Protein AF-S3IN18-F1 (afdb_monomer_lite)

pLDDT: mean 91.59, std 7.59, range [49.53, 98.12]

Organism: NCBI:txid566551

Radius of gyration: 23.34 Å; chains: 1; bounding box: 52×32×61 Å

Structure (mmCIF, N/CA/C/O backbone):
data_AF-S3IN18-F1
#
_entry.id   AF-S3IN18-F1
#
loop_
_atom_site.group_PDB
_atom_site.id
_atom_site.type_symbol
_atom_site.label_atom_id
_atom_site.label_alt_id
_atom_site.label_comp_id
_atom_site.label_asym_id
_atom_site.label_entity_id
_atom_site.label_seq_id
_atom_site.pdbx_PDB_ins_code
_atom_site.Cartn_x
_atom_site.Cartn_y
_atom_site.Cartn_z
_atom_site.occupancy
_atom_site.B_iso_or_equiv
_atom_site.auth_seq_id
_atom_site.auth_comp_id
_atom_site.auth_asym_id
_atom_site.auth_atom_id
_atom_site.pdbx_PDB_model_num
ATOM 1 N N . MET A 1 1 ? 7.249 -10.083 -19.245 1.00 91.38 1 MET A N 1
ATOM 2 C CA . MET A 1 1 ? 8.495 -9.409 -19.671 1.00 91.38 1 MET A CA 1
ATOM 3 C C . MET A 1 1 ? 8.997 -9.931 -21.018 1.00 91.38 1 MET A C 1
ATOM 5 O O . MET A 1 1 ? 8.828 -9.227 -22.002 1.00 91.38 1 MET A O 1
ATOM 9 N N . LYS A 1 2 ? 9.466 -11.185 -21.145 1.00 93.25 2 LYS A N 1
ATOM 10 C 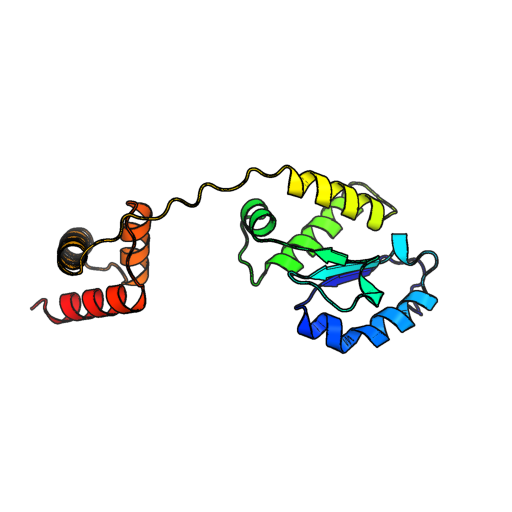CA . LYS A 1 2 ? 10.023 -11.743 -22.406 1.00 93.25 2 LYS A CA 1
ATOM 11 C C . LYS A 1 2 ? 9.202 -11.522 -23.692 1.00 93.25 2 LYS A C 1
ATOM 13 O O . LYS A 1 2 ? 9.767 -11.120 -24.704 1.00 93.25 2 LYS A O 1
ATOM 18 N N . LYS A 1 3 ? 7.884 -11.768 -23.665 1.00 94.44 3 LYS A N 1
ATOM 19 C CA . LYS A 1 3 ? 6.989 -11.594 -24.836 1.00 94.44 3 LYS A CA 1
ATOM 20 C C . LYS A 1 3 ? 6.618 -10.133 -25.130 1.00 94.44 3 LYS A C 1
ATOM 22 O O . LYS A 1 3 ? 6.170 -9.821 -26.226 1.00 94.44 3 LYS A O 1
ATOM 27 N N . ARG A 1 4 ? 6.757 -9.249 -24.144 1.00 95.50 4 ARG A N 1
ATOM 28 C CA . ARG A 1 4 ? 6.235 -7.877 -24.139 1.00 95.50 4 ARG A CA 1
ATOM 29 C C . ARG A 1 4 ? 7.316 -6.943 -23.593 1.00 95.50 4 ARG A C 1
ATOM 31 O O . ARG A 1 4 ? 7.215 -6.413 -22.490 1.00 95.50 4 ARG A O 1
ATOM 38 N N . LYS A 1 5 ? 8.413 -6.840 -24.345 1.00 95.88 5 LYS A N 1
ATOM 39 C CA . LYS A 1 5 ? 9.661 -6.195 -23.901 1.00 95.88 5 LYS A CA 1
ATOM 40 C C . LYS A 1 5 ? 9.557 -4.679 -23.735 1.00 95.88 5 LYS A C 1
ATOM 42 O O . LYS A 1 5 ? 10.352 -4.105 -23.006 1.00 95.88 5 LYS A O 1
ATOM 47 N N . LYS A 1 6 ? 8.602 -4.047 -24.425 1.00 96.00 6 LYS A N 1
ATOM 48 C CA . LYS A 1 6 ? 8.360 -2.594 -24.410 1.00 96.00 6 LYS A CA 1
ATOM 49 C C . LYS A 1 6 ? 7.271 -2.171 -23.416 1.00 96.00 6 LYS A C 1
ATOM 51 O O . LYS A 1 6 ? 7.049 -0.981 -23.244 1.00 96.00 6 LYS A O 1
ATOM 56 N N . ASP A 1 7 ? 6.594 -3.131 -22.788 1.00 96.69 7 ASP A N 1
ATOM 57 C CA . ASP A 1 7 ? 5.514 -2.843 -21.846 1.00 96.69 7 ASP A CA 1
ATOM 58 C C . ASP A 1 7 ? 6.086 -2.386 -20.499 1.00 96.69 7 ASP A C 1
ATOM 60 O O . ASP A 1 7 ? 7.238 -2.671 -20.157 1.00 96.69 7 ASP A O 1
ATOM 64 N N . TYR A 1 8 ? 5.251 -1.706 -19.722 1.00 97.88 8 TYR A N 1
ATOM 65 C CA . TYR A 1 8 ? 5.554 -1.265 -18.367 1.00 97.88 8 TYR A CA 1
ATOM 66 C C . TYR A 1 8 ? 4.977 -2.256 -17.354 1.00 97.88 8 TYR A C 1
ATOM 68 O O . TYR A 1 8 ? 3.878 -2.784 -17.537 1.00 97.88 8 TYR A O 1
ATOM 76 N N . TYR A 1 9 ? 5.713 -2.506 -16.276 1.00 97.81 9 TYR A N 1
ATOM 77 C CA . TYR A 1 9 ? 5.390 -3.503 -15.266 1.00 97.81 9 TYR A CA 1
ATOM 78 C C . TYR A 1 9 ? 5.374 -2.868 -13.880 1.00 97.81 9 TYR A C 1
ATOM 80 O O . TYR A 1 9 ? 6.316 -2.199 -13.460 1.00 97.81 9 TYR A O 1
ATOM 88 N N . ILE A 1 10 ? 4.301 -3.133 -13.142 1.00 97.88 10 ILE A N 1
ATOM 89 C CA . ILE A 1 10 ? 4.188 -2.794 -11.727 1.00 97.88 10 ILE A CA 1
ATOM 90 C C . ILE A 1 10 ? 3.953 -4.093 -10.974 1.00 97.88 10 ILE A C 1
ATOM 92 O O . ILE A 1 10 ? 2.970 -4.793 -11.219 1.00 97.88 10 ILE A O 1
ATOM 96 N N . ILE A 1 11 ? 4.856 -4.411 -10.054 1.00 97.25 11 ILE A N 1
ATOM 97 C CA . ILE A 1 11 ? 4.746 -5.577 -9.181 1.00 97.25 11 ILE A CA 1
ATOM 98 C C . ILE A 1 11 ? 4.486 -5.057 -7.776 1.00 97.25 11 ILE A C 1
ATOM 100 O O . ILE A 1 11 ? 5.287 -4.301 -7.240 1.00 97.25 11 ILE A O 1
ATOM 104 N N . CYS A 1 12 ? 3.368 -5.435 -7.165 1.00 95.62 12 CYS A N 1
ATOM 105 C CA . CYS A 1 12 ? 3.029 -5.007 -5.812 1.00 95.62 12 CYS A CA 1
ATOM 106 C C . CYS A 1 12 ? 2.678 -6.216 -4.945 1.00 95.62 12 CYS A C 1
ATOM 108 O O . CYS A 1 12 ? 1.996 -7.134 -5.395 1.00 95.62 12 CYS A O 1
ATOM 110 N N . GLY A 1 13 ? 3.167 -6.236 -3.707 1.00 94.12 13 GLY A N 1
ATOM 111 C CA . GLY A 1 13 ? 2.989 -7.389 -2.827 1.00 94.12 13 GLY A CA 1
ATOM 112 C C . GLY A 1 13 ? 3.510 -7.145 -1.419 1.00 94.12 13 GLY A C 1
ATOM 113 O O . GLY A 1 13 ? 4.044 -6.075 -1.116 1.00 94.12 13 GLY A O 1
ATOM 114 N N . SER A 1 14 ? 3.330 -8.127 -0.537 1.00 92.88 14 SER A N 1
ATOM 115 C CA . SER A 1 14 ? 4.002 -8.117 0.764 1.00 92.88 14 SER A CA 1
ATOM 116 C C . SER A 1 14 ? 5.519 -8.268 0.573 1.00 92.88 14 SER A C 1
ATOM 118 O O . SER A 1 14 ? 5.955 -8.803 -0.446 1.00 92.88 14 SER A O 1
ATOM 120 N N . PRO A 1 15 ? 6.346 -7.819 1.531 1.00 93.56 15 PRO A N 1
ATOM 121 C CA . PRO A 1 15 ? 7.794 -8.025 1.471 1.00 93.56 15 PRO A CA 1
ATOM 122 C C . PRO A 1 15 ? 8.170 -9.498 1.263 1.00 93.56 15 PRO A C 1
ATOM 124 O O . PRO A 1 15 ? 9.011 -9.792 0.421 1.00 93.56 15 PRO A O 1
ATOM 127 N N . ASP A 1 16 ? 7.489 -10.411 1.959 1.00 93.56 16 ASP A N 1
ATOM 128 C CA . ASP A 1 16 ? 7.735 -11.854 1.860 1.00 93.56 16 ASP A CA 1
ATOM 129 C C . ASP A 1 16 ? 7.440 -12.381 0.454 1.00 93.56 16 ASP A C 1
ATOM 131 O O . ASP A 1 16 ? 8.232 -13.135 -0.103 1.00 93.56 16 ASP A O 1
ATOM 135 N N . TYR A 1 17 ? 6.343 -11.922 -0.156 1.00 94.81 17 TYR A N 1
ATOM 136 C CA . TYR A 1 17 ? 5.995 -12.304 -1.520 1.00 94.81 17 TYR A CA 1
ATOM 137 C C . TYR A 1 17 ? 7.017 -11.778 -2.531 1.00 94.81 17 TYR A C 1
ATOM 139 O O . TYR A 1 17 ? 7.469 -12.529 -3.387 1.00 94.81 17 TYR A O 1
ATOM 147 N N . ILE A 1 18 ? 7.417 -10.506 -2.415 1.00 96.69 18 ILE A N 1
ATOM 148 C CA . ILE A 1 18 ? 8.415 -9.906 -3.310 1.00 96.69 18 ILE A CA 1
ATOM 149 C C . ILE A 1 18 ? 9.766 -10.618 -3.195 1.00 96.69 18 ILE A C 1
ATOM 151 O O . ILE A 1 18 ? 10.392 -10.889 -4.215 1.00 96.69 18 ILE A O 1
ATOM 155 N N . ASN A 1 19 ? 10.198 -10.953 -1.977 1.00 95.12 19 ASN A N 1
ATOM 156 C CA . ASN A 1 19 ? 11.436 -11.700 -1.763 1.00 95.12 19 ASN A CA 1
ATOM 157 C C . ASN A 1 19 ? 11.352 -13.119 -2.351 1.00 95.12 19 ASN A C 1
ATOM 159 O O . ASN A 1 19 ? 12.329 -13.591 -2.924 1.00 95.12 19 ASN A O 1
ATOM 163 N N . ALA A 1 20 ? 10.195 -13.784 -2.253 1.00 96.31 20 ALA A N 1
ATOM 164 C CA . ALA A 1 20 ? 10.004 -15.128 -2.798 1.00 96.31 20 ALA A CA 1
ATOM 165 C C . ALA A 1 20 ? 10.148 -15.183 -4.329 1.00 96.31 20 ALA A C 1
ATOM 167 O O . ALA A 1 20 ? 10.659 -16.168 -4.851 1.00 96.31 20 ALA A O 1
ATOM 168 N N . ILE A 1 21 ? 9.739 -14.123 -5.035 1.00 96.12 21 ILE A N 1
ATOM 169 C CA . ILE A 1 21 ? 9.831 -14.027 -6.503 1.00 96.12 21 ILE A CA 1
ATOM 170 C C . ILE A 1 21 ? 11.022 -13.183 -6.982 1.00 96.12 21 ILE A C 1
ATOM 172 O O . ILE A 1 21 ? 11.078 -12.801 -8.150 1.00 96.12 21 ILE A O 1
ATOM 176 N N . GLU A 1 22 ? 11.969 -12.839 -6.102 1.00 95.75 22 GLU A N 1
ATOM 177 C CA . GLU A 1 22 ? 13.059 -11.906 -6.421 1.00 95.75 22 GLU A CA 1
ATOM 178 C C . GLU A 1 22 ? 13.845 -12.346 -7.663 1.00 95.75 22 GLU A C 1
ATOM 180 O O . GLU A 1 22 ? 14.086 -11.540 -8.564 1.00 95.75 22 GLU A O 1
ATOM 185 N N . LEU A 1 23 ? 14.228 -13.624 -7.722 1.00 96.06 23 LEU A N 1
ATOM 186 C CA . LEU A 1 23 ? 15.003 -14.164 -8.838 1.00 96.06 23 LEU A CA 1
ATOM 187 C C . LEU A 1 23 ? 14.212 -14.130 -10.149 1.00 96.06 23 LEU A C 1
ATOM 189 O O . LEU A 1 23 ? 14.784 -13.808 -11.187 1.00 96.06 23 LEU A O 1
ATOM 193 N N . ASP A 1 24 ? 12.902 -14.380 -10.109 1.00 96.62 24 ASP A N 1
ATOM 194 C CA . ASP A 1 24 ? 12.040 -14.285 -11.291 1.00 96.62 24 ASP A CA 1
ATOM 195 C C . ASP A 1 24 ? 11.952 -12.847 -11.810 1.00 96.62 24 ASP A C 1
ATOM 197 O O . ASP A 1 24 ? 11.986 -12.619 -13.022 1.00 96.62 24 ASP A O 1
ATOM 201 N N . ILE A 1 25 ? 11.884 -11.867 -10.899 1.00 96.50 25 ILE A N 1
ATOM 202 C CA . ILE A 1 25 ? 11.918 -10.446 -11.257 1.00 96.50 25 ILE A CA 1
ATOM 203 C C . ILE A 1 25 ? 13.257 -10.116 -11.916 1.00 96.50 25 ILE A C 1
ATOM 205 O O . ILE A 1 25 ? 13.248 -9.558 -13.011 1.00 96.50 25 ILE A O 1
ATOM 209 N N . ILE A 1 26 ? 14.381 -10.491 -11.291 1.00 96.12 26 ILE A N 1
ATOM 210 C CA . ILE A 1 26 ? 15.740 -10.219 -11.792 1.00 96.12 26 ILE A CA 1
ATOM 211 C C . ILE A 1 26 ? 15.945 -10.823 -13.182 1.00 96.12 26 ILE A C 1
ATOM 213 O O . ILE A 1 26 ? 16.324 -10.105 -14.105 1.00 96.12 26 ILE A O 1
ATOM 217 N N . ASN A 1 27 ? 15.618 -12.103 -13.359 1.00 96.19 27 ASN A N 1
ATOM 218 C CA . ASN A 1 27 ? 15.699 -12.780 -14.655 1.00 96.19 27 ASN A CA 1
ATOM 219 C C . ASN A 1 27 ? 14.779 -12.119 -15.698 1.00 96.19 27 ASN A C 1
ATOM 221 O O . ASN A 1 27 ? 15.053 -12.123 -16.896 1.00 96.19 27 ASN A O 1
ATOM 225 N N . GLY A 1 28 ? 13.664 -11.538 -15.253 1.00 95.81 28 GLY A N 1
ATOM 226 C CA . GLY A 1 28 ? 12.755 -10.764 -16.087 1.00 95.81 28 GLY A CA 1
ATOM 227 C C . GLY A 1 28 ? 13.353 -9.456 -16.619 1.00 95.81 28 GLY A C 1
ATOM 228 O O . GLY A 1 28 ? 13.011 -9.066 -17.741 1.00 95.81 28 GLY A O 1
ATOM 229 N N . LEU A 1 29 ? 14.243 -8.808 -15.854 1.00 96.00 29 LEU A N 1
ATOM 230 C CA . LEU A 1 29 ? 14.840 -7.507 -16.191 1.00 96.00 29 LEU A CA 1
ATOM 231 C C . LEU A 1 29 ? 15.639 -7.557 -17.492 1.00 96.00 29 LEU A C 1
ATOM 233 O O . LEU A 1 29 ? 15.563 -6.618 -18.279 1.00 96.00 29 LEU A O 1
ATOM 237 N N . GLU A 1 30 ? 16.343 -8.663 -17.745 1.00 95.12 30 GLU A N 1
ATOM 238 C CA . GLU A 1 30 ? 17.174 -8.864 -18.944 1.00 95.12 30 GLU A CA 1
ATOM 239 C C . GLU A 1 30 ? 16.378 -8.772 -20.254 1.00 95.12 30 GLU A C 1
ATOM 241 O O . GLU A 1 30 ? 16.935 -8.560 -21.330 1.00 95.12 30 GLU A O 1
ATOM 246 N N . TYR A 1 31 ? 15.055 -8.939 -20.185 1.00 96.94 31 TYR A N 1
ATOM 247 C CA . TYR A 1 31 ? 14.184 -8.855 -21.350 1.00 96.94 31 TYR A CA 1
ATOM 248 C C . TYR A 1 31 ? 13.614 -7.459 -21.602 1.00 96.94 31 TYR A C 1
ATOM 250 O O . TYR A 1 31 ? 12.996 -7.262 -22.652 1.00 96.94 31 TYR A O 1
ATOM 258 N N . LEU A 1 32 ? 13.745 -6.527 -20.658 1.00 97.19 32 LEU A N 1
ATOM 259 C CA . LEU A 1 32 ? 13.244 -5.161 -20.798 1.00 97.19 32 LEU A CA 1
ATOM 260 C C . LEU A 1 32 ? 14.226 -4.319 -21.620 1.00 97.19 32 LEU A C 1
ATOM 262 O O . LEU A 1 32 ? 15.427 -4.569 -21.615 1.00 97.19 32 LEU A O 1
ATOM 266 N N . VAL A 1 33 ? 13.708 -3.330 -22.348 1.00 97.00 33 VAL A N 1
ATOM 267 C CA . VAL A 1 33 ? 14.540 -2.405 -23.139 1.00 97.00 33 VAL A CA 1
ATOM 268 C C . VAL A 1 33 ? 15.291 -1.450 -22.212 1.00 97.00 33 VAL A C 1
ATOM 270 O O . VAL A 1 33 ? 16.483 -1.225 -22.382 1.00 97.00 33 VAL A O 1
ATOM 273 N N . ASP A 1 34 ? 14.585 -0.920 -21.217 1.00 97.06 34 ASP A N 1
ATOM 274 C CA . ASP A 1 34 ? 15.118 -0.098 -20.142 1.00 97.06 34 ASP A CA 1
ATOM 275 C C . ASP A 1 34 ? 14.398 -0.478 -18.845 1.00 97.06 34 ASP A C 1
ATOM 277 O O . ASP A 1 34 ? 13.314 0.015 -18.525 1.00 97.06 34 ASP A O 1
ATOM 281 N N . ALA A 1 35 ? 14.999 -1.402 -18.094 1.00 96.62 35 ALA A N 1
ATOM 282 C CA . ALA A 1 35 ? 14.406 -1.924 -16.870 1.00 96.62 35 ALA A CA 1
ATOM 283 C C . ALA A 1 35 ? 14.078 -0.822 -15.850 1.00 96.62 35 ALA A C 1
ATOM 285 O O . ALA A 1 35 ? 13.062 -0.922 -15.165 1.00 96.62 35 ALA A O 1
ATOM 286 N N . LYS A 1 36 ? 14.894 0.242 -15.765 1.00 95.31 36 LYS A N 1
ATOM 287 C CA . LYS A 1 36 ? 14.658 1.345 -14.821 1.00 95.31 36 LYS A CA 1
ATOM 288 C C . LYS A 1 36 ? 13.396 2.110 -15.185 1.00 95.31 36 LYS A C 1
ATOM 290 O O . LYS A 1 36 ? 12.587 2.376 -14.309 1.00 95.31 36 LYS A O 1
ATOM 295 N N . LYS A 1 37 ? 13.179 2.403 -16.467 1.00 97.44 37 LYS A N 1
ATOM 296 C CA . LYS A 1 37 ? 11.964 3.103 -16.920 1.00 97.44 37 LYS A CA 1
ATOM 297 C C . LYS A 1 37 ? 10.717 2.235 -16.900 1.00 97.44 37 LYS A C 1
ATOM 299 O O . LYS A 1 37 ? 9.608 2.763 -16.875 1.00 97.44 37 LYS A O 1
ATOM 304 N N . GLN A 1 38 ? 10.889 0.918 -16.971 1.00 98.12 38 GLN A N 1
ATOM 305 C CA . GLN A 1 38 ? 9.798 -0.016 -17.228 1.00 98.12 38 GLN A CA 1
ATOM 306 C C . GLN A 1 38 ? 9.311 -0.784 -16.002 1.00 98.12 38 GLN A C 1
ATOM 308 O O . GLN A 1 38 ? 8.239 -1.377 -16.090 1.00 98.12 38 GLN A O 1
ATOM 313 N N . LEU A 1 39 ? 10.044 -0.802 -14.887 1.00 97.94 39 LEU A N 1
ATOM 314 C CA . LEU A 1 39 ? 9.661 -1.564 -13.699 1.00 97.94 39 LEU A CA 1
ATOM 315 C C . LEU A 1 39 ? 9.576 -0.693 -12.445 1.00 97.94 39 LEU A C 1
ATOM 317 O O . LEU A 1 39 ? 10.523 -0.001 -12.088 1.00 97.94 39 LEU A O 1
ATOM 321 N N . ILE A 1 40 ? 8.478 -0.860 -11.708 1.00 97.75 40 ILE A N 1
ATOM 322 C CA . ILE A 1 40 ? 8.383 -0.493 -10.291 1.00 97.75 40 ILE A CA 1
ATOM 323 C C . ILE A 1 40 ? 7.973 -1.717 -9.471 1.00 97.75 40 ILE A C 1
ATOM 325 O O . ILE A 1 40 ? 7.058 -2.461 -9.837 1.00 97.75 40 ILE A O 1
ATOM 329 N N . VAL A 1 41 ? 8.602 -1.873 -8.308 1.00 97.62 41 VAL A N 1
ATOM 330 C CA . VAL A 1 41 ? 8.239 -2.833 -7.266 1.00 97.62 41 VAL A CA 1
ATOM 331 C C . VAL A 1 41 ? 7.693 -2.080 -6.052 1.00 97.62 41 VAL A C 1
ATOM 333 O O . VAL A 1 41 ? 8.402 -1.292 -5.439 1.00 97.62 41 VAL A O 1
ATOM 336 N N . ILE A 1 42 ? 6.438 -2.319 -5.679 1.00 97.31 42 ILE A N 1
ATOM 337 C CA . ILE A 1 42 ? 5.739 -1.612 -4.597 1.00 97.31 42 ILE A CA 1
ATOM 338 C C . ILE A 1 42 ? 5.593 -2.524 -3.380 1.00 97.31 42 ILE A C 1
ATOM 340 O O . ILE A 1 42 ? 4.932 -3.565 -3.441 1.00 97.31 42 ILE A O 1
ATOM 344 N N . THR A 1 43 ? 6.143 -2.107 -2.241 1.00 95.75 43 THR A N 1
ATOM 345 C CA . THR A 1 43 ? 5.970 -2.815 -0.963 1.00 95.75 43 THR A CA 1
ATOM 346 C C . THR A 1 43 ? 6.141 -1.881 0.235 1.00 95.75 43 THR A C 1
ATOM 348 O O . THR A 1 43 ? 6.604 -0.753 0.102 1.00 95.75 43 THR A O 1
ATOM 351 N N . SER A 1 44 ? 5.739 -2.324 1.425 1.00 90.50 44 SER A N 1
ATOM 352 C CA . SER A 1 44 ? 5.699 -1.494 2.638 1.00 90.50 44 SER A CA 1
ATOM 353 C C . SER A 1 44 ? 6.989 -1.529 3.467 1.00 90.50 44 SER A C 1
ATOM 355 O O . SER A 1 44 ? 7.226 -0.651 4.301 1.00 90.50 44 SER A O 1
ATOM 357 N N . LYS A 1 45 ? 7.852 -2.531 3.265 1.00 89.12 45 LYS A N 1
ATOM 358 C CA . LYS A 1 45 ? 9.115 -2.693 4.009 1.00 89.12 45 LYS A CA 1
ATOM 359 C C . LYS A 1 45 ? 10.300 -2.865 3.064 1.00 89.12 45 LYS A C 1
ATOM 361 O O . LYS A 1 45 ? 10.138 -2.967 1.855 1.00 89.12 45 LYS A O 1
ATOM 366 N N . LYS A 1 46 ? 11.505 -2.854 3.642 1.00 83.62 46 LYS A N 1
ATOM 367 C CA . LYS A 1 46 ? 12.729 -3.180 2.906 1.00 83.62 46 LYS A CA 1
ATOM 368 C C . LYS A 1 46 ? 12.647 -4.622 2.393 1.00 83.62 46 LYS A C 1
ATOM 370 O O . LYS A 1 46 ? 12.128 -5.493 3.088 1.00 83.62 46 LYS A O 1
ATOM 375 N N . ILE A 1 47 ? 13.175 -4.821 1.197 1.00 90.25 47 ILE A N 1
ATOM 376 C CA . ILE A 1 47 ? 13.368 -6.111 0.529 1.00 90.25 47 ILE A CA 1
ATOM 377 C C . ILE A 1 47 ? 14.863 -6.287 0.250 1.00 90.25 47 ILE A C 1
ATOM 379 O O . ILE A 1 47 ? 15.667 -5.422 0.616 1.00 90.25 47 ILE A O 1
ATOM 383 N N . ASN A 1 48 ? 15.236 -7.398 -0.378 1.00 86.94 48 ASN A N 1
ATOM 384 C CA . ASN A 1 48 ? 16.615 -7.641 -0.780 1.00 86.94 48 ASN A CA 1
ATOM 385 C C . ASN A 1 48 ? 17.179 -6.516 -1.659 1.00 86.94 48 ASN A C 1
ATOM 387 O O . ASN A 1 48 ? 16.494 -5.916 -2.492 1.00 86.94 48 ASN A O 1
ATOM 391 N N . SER A 1 49 ? 18.469 -6.234 -1.468 1.00 89.50 49 SER A N 1
ATOM 392 C CA . SER A 1 49 ? 19.120 -5.050 -2.032 1.00 89.50 49 SER A CA 1
ATOM 393 C C . SER A 1 49 ? 19.161 -5.027 -3.559 1.00 89.50 49 SER A C 1
ATOM 395 O O . SER A 1 49 ? 19.249 -3.946 -4.142 1.00 89.50 49 SER A O 1
ATOM 397 N N . ARG A 1 50 ? 19.046 -6.188 -4.214 1.00 92.19 50 ARG A N 1
ATOM 398 C CA . ARG A 1 50 ? 19.093 -6.324 -5.677 1.00 92.19 50 ARG A CA 1
ATOM 399 C C . ARG A 1 50 ? 17.927 -5.615 -6.370 1.00 92.19 50 ARG A C 1
ATOM 401 O O . ARG A 1 50 ? 18.080 -5.169 -7.502 1.00 92.19 50 ARG A O 1
ATOM 408 N N . LEU A 1 51 ? 16.789 -5.460 -5.687 1.00 93.81 51 LEU A N 1
ATOM 409 C CA . LEU A 1 51 ? 15.604 -4.777 -6.216 1.00 93.81 51 LEU A CA 1
ATOM 410 C C . LEU A 1 51 ? 15.461 -3.324 -5.738 1.00 93.81 51 LEU A C 1
ATOM 412 O O . LEU A 1 51 ? 14.509 -2.650 -6.128 1.00 93.81 51 LEU A O 1
ATOM 416 N N . ASN A 1 52 ? 16.404 -2.803 -4.943 1.00 91.25 52 ASN A N 1
ATOM 417 C CA . ASN A 1 52 ? 16.312 -1.446 -4.387 1.00 91.25 52 ASN A CA 1
ATOM 418 C C . ASN A 1 52 ? 16.176 -0.359 -5.459 1.00 91.25 52 ASN A C 1
ATOM 420 O O . ASN A 1 52 ? 15.486 0.629 -5.231 1.00 91.25 52 ASN A O 1
ATOM 424 N N . ALA A 1 53 ? 16.805 -0.544 -6.623 1.00 92.06 53 ALA A N 1
ATOM 425 C CA . ALA A 1 53 ? 16.749 0.420 -7.721 1.00 92.06 53 ALA A CA 1
ATOM 426 C C . ALA A 1 53 ? 15.344 0.583 -8.333 1.00 92.06 53 ALA A C 1
ATOM 428 O O . ALA A 1 53 ? 15.107 1.562 -9.030 1.00 92.06 53 ALA A O 1
ATOM 429 N N . TYR A 1 54 ? 14.431 -0.356 -8.069 1.00 95.19 54 TYR A N 1
ATOM 430 C CA . TYR A 1 54 ? 13.063 -0.372 -8.598 1.00 95.19 54 TYR A CA 1
ATOM 431 C C . TYR A 1 54 ? 12.016 -0.175 -7.493 1.00 95.19 54 TYR A C 1
ATOM 433 O O . TYR A 1 54 ? 10.815 -0.261 -7.746 1.00 95.19 54 TYR A O 1
ATOM 441 N N . LEU A 1 55 ? 12.453 0.025 -6.247 1.00 95.00 55 LEU A N 1
ATOM 442 C CA . LEU A 1 55 ? 11.589 -0.028 -5.076 1.00 95.00 55 LEU A CA 1
ATOM 443 C C . LEU A 1 55 ? 10.827 1.285 -4.863 1.00 95.00 55 LEU A C 1
ATOM 445 O O . LEU A 1 55 ? 11.410 2.321 -4.557 1.00 95.00 55 LEU A O 1
ATOM 449 N N . PHE A 1 56 ? 9.501 1.194 -4.868 1.00 95.88 56 PHE A N 1
ATOM 450 C CA . PHE A 1 56 ? 8.598 2.200 -4.329 1.00 95.88 56 PHE A CA 1
ATOM 451 C C . PHE A 1 56 ? 8.107 1.760 -2.948 1.00 95.88 56 PHE A C 1
ATOM 453 O O . PHE A 1 56 ? 7.236 0.892 -2.810 1.00 95.88 56 PHE A O 1
ATOM 460 N N . LYS A 1 57 ? 8.674 2.356 -1.898 1.00 94.69 57 LYS A N 1
ATOM 461 C CA . LYS A 1 57 ? 8.315 2.009 -0.522 1.00 94.69 57 LYS A CA 1
ATOM 462 C C . LYS A 1 57 ? 7.068 2.769 -0.068 1.00 94.69 57 LYS A C 1
ATOM 464 O O . LYS A 1 57 ? 7.092 3.991 0.054 1.00 94.69 57 LYS A O 1
ATOM 469 N N . THR A 1 58 ? 6.004 2.045 0.261 1.00 93.56 58 THR A N 1
ATOM 470 C CA . THR A 1 58 ? 4.780 2.629 0.822 1.00 93.56 58 THR A CA 1
ATOM 471 C C . THR A 1 58 ? 4.897 2.843 2.335 1.00 93.56 58 THR A C 1
ATOM 473 O O . THR A 1 58 ? 5.697 2.202 3.022 1.00 93.56 58 THR A O 1
ATOM 476 N N . ASN A 1 59 ? 4.103 3.767 2.879 1.00 90.38 59 ASN A N 1
ATOM 477 C CA . ASN A 1 59 ? 4.054 4.066 4.308 1.00 90.38 59 ASN A CA 1
ATOM 478 C C . ASN A 1 59 ? 2.628 4.451 4.747 1.00 90.38 59 ASN A C 1
ATOM 480 O O . ASN A 1 59 ? 1.716 4.600 3.932 1.00 90.38 59 ASN A O 1
ATOM 484 N N . GLN A 1 60 ? 2.437 4.615 6.054 1.00 88.44 60 GLN A N 1
ATOM 485 C CA . GLN A 1 60 ? 1.129 4.919 6.630 1.00 88.44 60 GLN A CA 1
ATOM 486 C C . GLN A 1 60 ? 0.580 6.296 6.219 1.00 88.44 60 GLN A C 1
ATOM 488 O O . GLN A 1 60 ? -0.638 6.443 6.114 1.00 88.44 60 GLN A O 1
ATOM 493 N N . ASN A 1 61 ? 1.440 7.283 5.952 1.00 88.81 61 ASN A N 1
ATOM 494 C CA . ASN A 1 61 ? 1.011 8.614 5.507 1.00 88.81 61 ASN A CA 1
ATOM 495 C C . ASN A 1 61 ? 0.351 8.521 4.125 1.00 88.81 61 ASN A C 1
ATOM 497 O O . ASN A 1 61 ? -0.734 9.062 3.921 1.00 88.81 61 ASN A O 1
ATOM 501 N N . ILE A 1 62 ? 0.932 7.725 3.221 1.00 91.75 62 ILE A N 1
ATOM 502 C CA . ILE A 1 62 ? 0.353 7.440 1.901 1.00 91.75 62 ILE A CA 1
ATOM 503 C C . ILE A 1 62 ? -1.001 6.732 2.042 1.00 91.75 62 ILE A C 1
ATOM 505 O O . ILE A 1 62 ? -1.946 7.070 1.334 1.00 91.75 62 ILE A O 1
ATOM 509 N N . ALA A 1 63 ? -1.134 5.786 2.978 1.00 90.81 63 ALA A N 1
ATOM 510 C CA . ALA A 1 63 ? -2.408 5.102 3.217 1.00 90.81 63 ALA A CA 1
ATOM 511 C C . ALA A 1 63 ? -3.520 6.069 3.626 1.00 90.81 63 ALA A C 1
ATOM 513 O O . ALA A 1 63 ? -4.635 5.980 3.115 1.00 90.81 63 ALA A O 1
ATOM 514 N N . GLN A 1 64 ? -3.206 7.012 4.514 1.00 86.44 64 GLN A N 1
ATOM 515 C CA . GLN A 1 64 ? -4.149 8.034 4.957 1.00 86.44 64 GLN A CA 1
ATOM 516 C C . GLN A 1 64 ? -4.509 9.000 3.830 1.00 86.44 64 GLN A C 1
ATOM 518 O O . GLN A 1 64 ? -5.690 9.286 3.640 1.00 86.44 64 GLN A O 1
ATOM 523 N N . TRP A 1 65 ? -3.518 9.446 3.053 1.00 90.19 65 TRP A N 1
ATOM 524 C CA . TRP A 1 65 ? -3.740 10.312 1.896 1.00 90.19 65 TRP A CA 1
ATOM 525 C C . TRP A 1 65 ? -4.650 9.642 0.855 1.00 90.19 65 TRP A C 1
ATOM 527 O O . TRP A 1 65 ? -5.642 10.228 0.427 1.00 90.19 65 TRP A O 1
ATOM 537 N N . LEU A 1 66 ? -4.403 8.362 0.555 1.00 91.25 66 LEU A N 1
ATOM 538 C CA . LEU A 1 66 ? -5.260 7.530 -0.300 1.00 91.25 66 LEU A CA 1
ATOM 539 C C . LEU A 1 66 ? -6.575 7.095 0.367 1.00 91.25 66 LEU A C 1
ATOM 541 O O . LEU A 1 66 ? -7.373 6.404 -0.265 1.00 91.25 66 LEU A O 1
ATOM 545 N N . ARG A 1 67 ? -6.801 7.449 1.640 1.00 89.81 67 ARG A N 1
ATOM 546 C CA . ARG A 1 67 ? -7.958 7.035 2.454 1.00 89.81 67 ARG A CA 1
ATOM 547 C C . ARG A 1 67 ? -8.205 5.522 2.417 1.00 89.81 67 ARG A C 1
ATOM 549 O O . ARG A 1 67 ? -9.344 5.065 2.346 1.00 89.81 67 ARG A O 1
ATOM 556 N N . CYS A 1 68 ? -7.133 4.736 2.470 1.00 89.25 68 CYS A N 1
ATOM 557 C CA . CYS A 1 68 ? -7.184 3.280 2.424 1.00 89.25 68 CYS A CA 1
ATOM 558 C C . CYS A 1 68 ? -6.536 2.643 3.659 1.00 89.25 68 CYS A C 1
ATOM 560 O O . CYS A 1 68 ? -5.779 3.269 4.401 1.00 89.25 68 CYS A O 1
ATOM 562 N N . ASN A 1 69 ? -6.859 1.373 3.901 1.00 89.00 69 ASN A N 1
ATOM 563 C CA . ASN A 1 69 ? -6.228 0.601 4.967 1.00 89.00 69 ASN A CA 1
ATOM 564 C C . ASN A 1 69 ? -4.852 0.061 4.524 1.00 89.00 69 ASN A C 1
ATOM 566 O O . ASN A 1 69 ? -4.557 -0.049 3.333 1.00 89.00 69 ASN A O 1
ATOM 570 N N . MET A 1 70 ? -4.020 -0.332 5.494 1.00 88.50 70 MET A N 1
ATOM 571 C CA . MET A 1 70 ? -2.671 -0.851 5.227 1.00 88.50 70 MET A CA 1
ATOM 572 C C . MET A 1 70 ? -2.654 -2.153 4.412 1.00 88.50 70 MET A C 1
ATOM 574 O O . MET A 1 70 ? -1.677 -2.401 3.712 1.00 88.50 70 MET A O 1
ATOM 578 N N . LEU A 1 71 ? -3.713 -2.971 4.477 1.00 88.19 71 LEU A N 1
ATOM 579 C CA . LEU A 1 71 ? -3.810 -4.220 3.708 1.00 88.19 71 LEU A CA 1
ATOM 580 C C . LEU A 1 71 ? -3.959 -3.945 2.207 1.00 88.19 71 LEU A C 1
ATOM 582 O O . LEU A 1 71 ? -3.419 -4.675 1.384 1.00 88.19 71 LEU A O 1
ATOM 586 N N . MET A 1 72 ? -4.663 -2.870 1.852 1.00 92.38 72 MET A N 1
ATOM 587 C CA . MET A 1 72 ? -4.901 -2.466 0.466 1.00 92.38 72 MET A CA 1
ATOM 588 C C . MET A 1 72 ? -3.847 -1.495 -0.066 1.00 92.38 72 MET A C 1
ATOM 590 O O . MET A 1 72 ? -3.796 -1.273 -1.271 1.00 92.38 72 MET A O 1
ATOM 594 N N . LEU A 1 73 ? -3.002 -0.930 0.801 1.00 94.88 73 LEU A N 1
ATOM 595 C CA . LEU A 1 73 ? -2.092 0.167 0.475 1.00 94.88 73 LEU A CA 1
ATOM 596 C C . LEU A 1 73 ? -1.286 -0.060 -0.808 1.00 94.88 73 LEU A C 1
ATOM 598 O O . LEU A 1 73 ? -1.323 0.780 -1.703 1.00 94.88 73 LEU A O 1
ATOM 602 N N . ASN A 1 74 ? -0.587 -1.190 -0.929 1.00 95.50 74 ASN A N 1
ATOM 603 C CA . ASN A 1 74 ? 0.285 -1.441 -2.083 1.00 95.50 74 ASN A CA 1
ATOM 604 C C . ASN A 1 74 ? -0.514 -1.504 -3.397 1.00 95.50 74 ASN A C 1
ATOM 606 O O . ASN A 1 74 ? -0.072 -0.968 -4.410 1.00 95.50 74 ASN A O 1
ATOM 610 N N . ILE A 1 75 ? -1.715 -2.093 -3.362 1.00 95.75 75 ILE A N 1
ATOM 611 C CA . ILE A 1 75 ? -2.621 -2.171 -4.517 1.00 95.75 75 ILE A CA 1
ATOM 612 C C . ILE A 1 75 ? -3.204 -0.789 -4.836 1.00 95.75 75 ILE A C 1
ATOM 614 O O . ILE A 1 75 ? -3.286 -0.412 -6.003 1.00 95.75 75 ILE A O 1
ATOM 618 N N . SER A 1 76 ? -3.594 -0.015 -3.822 1.00 96.69 76 SER A N 1
ATOM 619 C CA . SER A 1 76 ? -4.108 1.347 -4.001 1.00 96.69 76 SER A CA 1
ATOM 620 C C . SER A 1 76 ? -3.059 2.266 -4.628 1.00 96.69 76 SER A C 1
ATOM 622 O O . SER A 1 76 ? -3.377 3.007 -5.555 1.00 96.69 76 SER A O 1
ATOM 624 N N . VAL A 1 77 ? -1.801 2.171 -4.185 1.00 96.75 77 VAL A N 1
ATOM 625 C CA . VAL A 1 77 ? -0.676 2.905 -4.782 1.00 96.75 77 VAL A CA 1
ATOM 626 C C . VAL A 1 77 ? -0.436 2.452 -6.220 1.00 96.75 77 VAL A C 1
ATOM 628 O O . VAL A 1 77 ? -0.308 3.300 -7.096 1.00 96.75 77 VAL A O 1
ATOM 631 N N . ALA A 1 78 ? -0.450 1.144 -6.500 1.00 97.62 78 ALA A N 1
ATOM 632 C CA . ALA A 1 78 ? -0.314 0.637 -7.866 1.00 97.62 78 ALA A CA 1
ATOM 633 C C . ALA A 1 78 ? -1.398 1.208 -8.795 1.00 97.62 78 ALA A C 1
ATOM 635 O O . ALA A 1 78 ? -1.087 1.730 -9.862 1.00 97.62 78 ALA A O 1
ATOM 636 N N . LYS A 1 79 ? -2.667 1.178 -8.366 1.00 97.50 79 LYS A N 1
ATOM 637 C CA . LYS A 1 79 ? -3.794 1.754 -9.119 1.00 97.50 79 LYS A CA 1
ATOM 638 C C . LYS A 1 79 ? -3.617 3.250 -9.364 1.00 97.50 79 LYS A C 1
ATOM 640 O O . LYS A 1 79 ? -3.891 3.719 -10.466 1.00 97.50 79 LYS A O 1
ATOM 645 N N . TYR A 1 80 ? -3.161 3.984 -8.351 1.00 97.12 80 TYR A N 1
ATOM 646 C CA . TYR A 1 80 ? -2.880 5.409 -8.472 1.00 97.12 80 TYR A CA 1
ATOM 647 C C . TYR A 1 80 ? -1.776 5.675 -9.504 1.00 97.12 80 TYR A C 1
ATOM 649 O O . TYR A 1 80 ? -1.989 6.457 -10.423 1.00 97.12 80 TYR A O 1
ATOM 657 N N . ILE A 1 81 ? -0.653 4.954 -9.428 1.00 97.44 81 ILE A N 1
ATOM 658 C CA . ILE A 1 81 ? 0.451 5.072 -10.391 1.00 97.44 81 ILE A CA 1
ATOM 659 C C . ILE A 1 81 ? -0.026 4.747 -11.809 1.00 97.44 81 ILE A C 1
ATOM 661 O O . ILE A 1 81 ? 0.259 5.516 -12.718 1.00 97.44 81 ILE A O 1
ATOM 665 N N . VAL A 1 82 ? -0.793 3.668 -12.014 1.00 97.69 82 VAL A N 1
ATOM 666 C CA . VAL A 1 82 ? -1.350 3.329 -13.339 1.00 97.69 82 VAL A CA 1
ATOM 667 C C . VAL A 1 82 ? -2.213 4.468 -13.877 1.00 97.69 82 VAL A C 1
ATOM 669 O O . VAL A 1 82 ? -2.065 4.853 -15.037 1.00 97.69 82 VAL A O 1
ATOM 672 N N . LYS A 1 83 ? -3.099 5.027 -13.046 1.00 97.75 83 LYS A N 1
ATOM 673 C CA . LYS A 1 83 ? -3.963 6.147 -13.437 1.00 97.75 83 LYS A CA 1
ATOM 674 C C . LYS A 1 83 ? -3.139 7.376 -13.825 1.00 97.75 83 LYS A C 1
ATOM 676 O O . LYS A 1 83 ? -3.379 7.953 -14.882 1.00 97.75 83 LYS A O 1
ATOM 681 N N . GLU A 1 84 ? -2.170 7.766 -13.003 1.00 97.19 84 GLU A N 1
ATOM 682 C CA . GLU A 1 84 ? -1.314 8.928 -13.267 1.00 97.19 84 GLU A CA 1
ATOM 683 C C . GLU A 1 84 ? -0.460 8.729 -14.522 1.00 97.19 84 GLU A C 1
ATOM 685 O O . GLU A 1 84 ? -0.422 9.598 -15.388 1.00 97.19 84 GLU A O 1
ATOM 690 N N . PHE A 1 85 ? 0.165 7.559 -14.658 1.00 97.75 85 PHE A N 1
ATOM 691 C CA . PHE A 1 85 ? 1.022 7.213 -15.786 1.00 97.75 85 PHE A CA 1
ATOM 692 C C . PHE A 1 85 ? 0.264 7.238 -17.117 1.00 97.75 85 PHE A C 1
ATOM 694 O O . PHE A 1 85 ? 0.729 7.825 -18.091 1.00 97.75 85 PHE A O 1
ATOM 701 N N . THR A 1 86 ? -0.933 6.646 -17.148 1.00 96.69 86 THR A N 1
ATOM 702 C CA . THR A 1 86 ? -1.754 6.566 -18.365 1.00 96.69 86 THR A CA 1
ATOM 703 C C . THR A 1 86 ? -2.421 7.893 -18.714 1.00 96.69 86 THR A C 1
ATOM 705 O O . THR A 1 86 ? -2.381 8.302 -19.871 1.00 96.69 86 THR A O 1
ATOM 708 N N . SER A 1 87 ? -2.993 8.601 -17.735 1.00 96.75 87 SER A N 1
ATOM 709 C CA . SER A 1 87 ? -3.680 9.880 -17.981 1.00 96.75 87 SER A CA 1
ATOM 710 C C . SER A 1 87 ? -2.735 10.978 -18.466 1.00 96.75 87 SER A C 1
ATOM 712 O O . SER A 1 87 ? -3.108 11.766 -19.330 1.00 96.75 87 SER A O 1
ATOM 714 N N . LYS A 1 88 ? -1.499 10.999 -17.957 1.00 96.31 88 LYS A N 1
ATOM 715 C CA . LYS A 1 88 ? -0.456 11.949 -18.364 1.00 96.31 88 LYS A CA 1
ATOM 716 C C . LYS A 1 88 ? 0.383 11.460 -19.549 1.00 96.31 88 LYS A C 1
ATOM 718 O O . LYS A 1 88 ? 1.305 12.163 -19.943 1.00 96.31 88 LYS A O 1
ATOM 723 N N . GLN A 1 89 ? 0.075 10.281 -20.104 1.00 95.62 89 GLN A N 1
ATOM 724 C CA . GLN A 1 89 ? 0.802 9.659 -21.220 1.00 95.62 89 GLN A CA 1
ATOM 725 C C . GLN A 1 89 ? 2.321 9.610 -20.990 1.00 95.62 89 GLN A C 1
ATOM 727 O O . GLN A 1 89 ? 3.120 9.897 -21.881 1.00 95.62 89 GLN A O 1
ATOM 732 N N . LEU A 1 90 ? 2.719 9.274 -19.764 1.00 96.38 90 LEU A N 1
ATOM 733 C CA . LEU A 1 90 ? 4.126 9.190 -19.393 1.00 96.38 90 LEU A CA 1
ATOM 734 C C . LEU A 1 90 ? 4.770 7.949 -20.018 1.00 96.38 90 LEU A C 1
ATOM 736 O O . LEU A 1 90 ? 4.099 6.978 -20.367 1.00 96.38 90 LEU A O 1
ATOM 740 N N . ASN A 1 91 ? 6.094 7.980 -20.139 1.00 96.38 91 ASN A N 1
ATOM 741 C CA . ASN A 1 91 ? 6.892 6.892 -20.704 1.00 96.38 91 ASN A CA 1
ATOM 742 C C . ASN A 1 91 ? 8.059 6.456 -19.794 1.00 96.38 91 ASN A C 1
ATOM 744 O O . ASN A 1 91 ? 8.869 5.616 -20.192 1.00 96.38 91 ASN A O 1
ATOM 748 N N . ASP A 1 92 ? 8.132 6.992 -18.575 1.00 97.44 92 ASP A N 1
ATOM 749 C CA . ASP A 1 92 ? 9.146 6.668 -17.575 1.00 97.44 92 ASP A CA 1
ATOM 750 C C . ASP A 1 92 ? 8.474 6.457 -16.212 1.00 97.44 92 ASP A C 1
ATOM 752 O O . ASP A 1 92 ? 8.018 7.400 -15.557 1.00 97.44 92 ASP A O 1
ATOM 756 N N . LEU A 1 93 ? 8.347 5.191 -15.800 1.00 96.94 93 LEU A N 1
ATOM 757 C CA . LEU A 1 93 ? 7.769 4.870 -14.499 1.00 96.94 93 LEU A CA 1
ATOM 758 C C . LEU A 1 93 ? 8.673 5.349 -13.362 1.00 96.94 93 LEU A C 1
ATOM 760 O O . LEU A 1 93 ? 8.162 5.810 -12.343 1.00 96.94 93 LEU A O 1
ATOM 764 N N . ASN A 1 94 ? 9.994 5.268 -13.515 1.00 95.62 94 ASN A N 1
ATOM 765 C CA . ASN A 1 94 ? 10.911 5.664 -12.456 1.00 95.62 94 ASN A CA 1
ATOM 766 C C . ASN A 1 94 ? 10.833 7.171 -12.194 1.00 95.62 94 ASN A C 1
ATOM 768 O O . ASN A 1 94 ? 10.759 7.562 -11.031 1.00 95.62 94 ASN A O 1
ATOM 772 N N . GLU A 1 95 ? 10.753 8.006 -13.229 1.00 96.25 95 GLU A N 1
ATOM 773 C CA . GLU A 1 95 ? 10.557 9.452 -13.060 1.00 96.25 95 GLU A CA 1
ATOM 774 C C . GLU A 1 95 ? 9.268 9.768 -12.283 1.00 96.25 95 GLU A C 1
ATOM 776 O O . GLU A 1 95 ? 9.303 10.490 -11.280 1.00 96.25 95 GLU A O 1
ATOM 781 N N . LEU A 1 96 ? 8.141 9.154 -12.673 1.00 96.81 96 LEU A N 1
ATOM 782 C CA . LEU A 1 96 ? 6.882 9.281 -11.935 1.00 96.81 96 LEU A CA 1
ATOM 783 C C . LEU A 1 96 ? 7.045 8.823 -10.479 1.00 96.81 96 LEU A C 1
ATOM 785 O O . LEU A 1 96 ? 6.570 9.488 -9.560 1.00 96.81 96 LEU A O 1
ATOM 789 N N . SER A 1 97 ? 7.732 7.703 -10.261 1.00 94.62 97 SER A N 1
ATOM 790 C CA . SER A 1 97 ? 7.955 7.135 -8.933 1.00 94.62 97 SER A CA 1
ATOM 791 C C . SER A 1 97 ? 8.715 8.099 -8.017 1.00 94.62 97 SER A C 1
ATOM 793 O O . SER A 1 97 ? 8.285 8.321 -6.886 1.00 94.62 97 SER A O 1
ATOM 795 N N . GLN A 1 98 ? 9.783 8.733 -8.514 1.00 94.06 98 GLN A N 1
ATOM 796 C CA . GLN A 1 98 ? 10.586 9.680 -7.742 1.00 94.06 98 GLN A CA 1
ATOM 797 C C . GLN A 1 98 ? 9.782 10.933 -7.415 1.00 94.06 98 GLN A C 1
ATOM 799 O O . GLN A 1 98 ? 9.763 11.369 -6.265 1.00 94.06 98 GLN A O 1
ATOM 804 N N . LYS A 1 99 ? 9.039 11.463 -8.393 1.00 95.00 99 LYS A N 1
ATOM 805 C CA . LYS A 1 99 ? 8.162 12.615 -8.174 1.00 95.00 99 LYS A CA 1
ATOM 806 C C . LYS A 1 99 ? 7.132 12.343 -7.076 1.00 95.00 99 LYS A C 1
ATOM 808 O O . LYS A 1 99 ? 6.984 13.146 -6.162 1.00 95.00 99 LYS A O 1
ATOM 813 N N . LEU A 1 100 ? 6.462 11.191 -7.132 1.00 94.31 100 LEU A N 1
ATOM 814 C CA . LEU A 1 100 ? 5.480 10.806 -6.118 1.00 94.31 100 LEU A CA 1
ATOM 815 C C . LEU A 1 100 ? 6.116 10.580 -4.745 1.00 94.31 100 LEU A C 1
ATOM 817 O O . LEU A 1 100 ? 5.506 10.912 -3.734 1.00 94.31 100 LEU A O 1
ATOM 821 N N . ILE A 1 101 ? 7.334 10.035 -4.683 1.00 91.38 101 ILE A N 1
ATOM 822 C CA . ILE A 1 101 ? 8.068 9.900 -3.418 1.00 91.38 101 ILE A CA 1
ATOM 823 C C . ILE A 1 101 ? 8.301 11.276 -2.788 1.00 91.38 101 ILE A C 1
ATOM 825 O O . ILE A 1 101 ? 8.065 11.427 -1.590 1.00 91.38 101 ILE A O 1
ATOM 829 N N . GLU A 1 102 ? 8.720 12.272 -3.568 1.00 91.50 102 GLU A N 1
ATOM 830 C CA . GLU A 1 102 ? 8.917 13.637 -3.066 1.00 91.50 102 GLU A CA 1
ATOM 831 C C . GLU A 1 102 ? 7.594 14.296 -2.646 1.00 91.50 102 GLU A C 1
ATOM 833 O O . GLU A 1 102 ? 7.504 14.844 -1.547 1.00 91.50 102 GLU A O 1
ATOM 838 N N . GLU A 1 103 ? 6.529 14.152 -3.441 1.00 91.06 103 GLU A N 1
ATOM 839 C CA . GLU A 1 103 ? 5.182 14.621 -3.073 1.00 91.06 103 GLU A CA 1
ATOM 840 C C . GLU A 1 103 ? 4.700 13.984 -1.759 1.00 91.06 103 GLU A C 1
ATOM 842 O O . GLU A 1 103 ? 4.140 14.658 -0.893 1.00 91.06 103 GLU A O 1
ATOM 847 N N . PHE A 1 104 ? 4.960 12.689 -1.563 1.00 89.06 104 PHE A N 1
ATOM 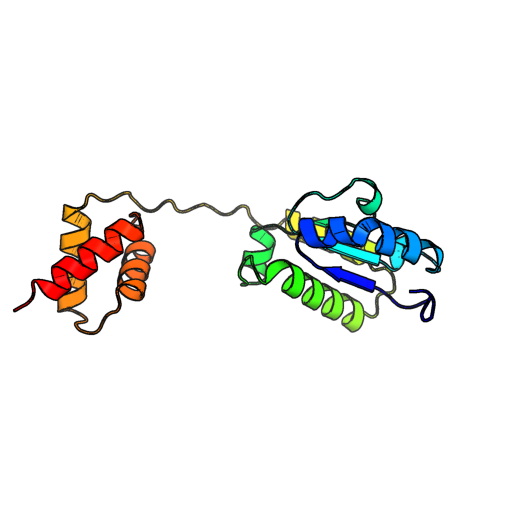848 C CA . PHE A 1 104 ? 4.558 11.972 -0.356 1.00 89.06 104 PHE A CA 1
ATOM 849 C C . PHE A 1 104 ? 5.433 12.263 0.864 1.00 89.06 104 PHE A C 1
ATOM 851 O O . PHE A 1 104 ? 4.948 12.126 1.989 1.00 89.06 104 PHE A O 1
ATOM 858 N N . LYS A 1 105 ? 6.690 12.681 0.680 1.00 85.62 105 LYS A N 1
ATOM 859 C CA . LYS A 1 105 ? 7.530 13.198 1.773 1.00 85.62 105 LYS A CA 1
ATOM 860 C C . LYS A 1 105 ? 7.036 14.548 2.280 1.00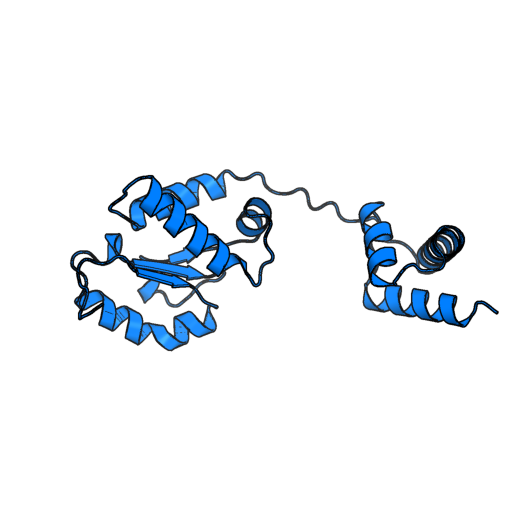 85.62 105 LYS A C 1
ATOM 862 O O . LYS A 1 105 ? 7.161 14.815 3.468 1.00 85.62 105 LYS A O 1
ATOM 867 N N . ALA A 1 106 ? 6.462 15.368 1.401 1.00 85.69 106 ALA A N 1
ATOM 868 C CA . ALA A 1 106 ? 5.890 16.662 1.759 1.00 85.69 106 ALA A CA 1
ATOM 869 C C . ALA A 1 106 ? 4.525 16.557 2.468 1.00 85.69 106 ALA A C 1
ATOM 871 O O . ALA A 1 106 ? 3.977 17.573 2.899 1.00 85.69 106 ALA A O 1
ATOM 872 N N . LEU A 1 107 ? 3.956 15.349 2.599 1.00 82.44 107 LEU A N 1
ATOM 873 C CA . LEU A 1 107 ? 2.730 15.153 3.368 1.00 82.44 107 LEU A CA 1
ATOM 874 C C . LEU A 1 107 ? 2.976 15.499 4.843 1.00 82.44 107 LEU A C 1
ATOM 876 O O . LEU A 1 107 ? 3.973 15.047 5.410 1.00 82.44 107 LEU A O 1
ATOM 880 N N . PRO A 1 108 ? 2.065 16.253 5.485 1.00 74.62 108 PRO A N 1
ATOM 881 C CA . PRO A 1 108 ? 2.245 16.669 6.867 1.00 74.62 108 PRO A CA 1
ATOM 882 C C . PRO A 1 108 ? 2.387 15.453 7.785 1.00 74.62 108 PRO A C 1
ATOM 884 O O . PRO A 1 108 ? 1.621 14.486 7.684 1.00 74.62 108 PRO A O 1
ATOM 887 N N . GLU A 1 109 ? 3.351 15.516 8.706 1.00 66.81 109 GLU A N 1
ATOM 888 C CA . GLU A 1 109 ? 3.421 14.547 9.791 1.00 66.81 109 GLU A CA 1
ATOM 889 C C . GLU A 1 109 ? 2.155 14.654 10.635 1.00 66.81 109 GLU A C 1
ATOM 891 O O . GLU A 1 109 ? 1.710 15.731 11.034 1.00 66.81 109 GLU A O 1
ATOM 896 N N . ARG A 1 110 ? 1.529 13.507 10.881 1.00 64.62 110 ARG A N 1
ATOM 897 C CA . ARG A 1 110 ? 0.297 13.471 11.651 1.00 64.62 110 ARG A CA 1
ATOM 898 C C . ARG A 1 110 ? 0.590 13.715 13.129 1.00 64.62 110 ARG A C 1
ATOM 900 O O . ARG A 1 110 ? 1.323 12.948 13.751 1.00 64.62 110 ARG A O 1
ATOM 907 N N . GLU A 1 111 ? -0.162 14.630 13.733 1.00 58.47 111 GLU A N 1
ATOM 908 C CA . GLU A 1 111 ? -0.378 14.625 15.178 1.00 58.47 111 GLU A CA 1
ATOM 909 C C . GLU A 1 111 ? -1.151 13.363 15.581 1.00 58.47 111 GLU A C 1
ATOM 911 O O . GLU A 1 111 ? -2.349 13.185 15.309 1.00 58.47 111 GLU A O 1
ATOM 916 N N . VAL A 1 112 ? -0.459 12.430 16.231 1.00 63.84 112 VAL A N 1
ATOM 917 C CA . VAL A 1 112 ? -1.112 11.295 16.877 1.00 63.84 112 VAL A CA 1
ATOM 918 C C . VAL A 1 112 ? -1.863 11.841 18.089 1.00 63.84 112 VAL A C 1
ATOM 920 O O . VAL A 1 112 ? -1.294 11.960 19.171 1.00 63.84 112 VAL A O 1
ATOM 923 N N . LYS A 1 113 ? -3.151 12.170 17.920 1.00 65.44 113 LYS A N 1
ATOM 924 C CA . LYS A 1 113 ? -4.052 12.450 19.046 1.00 65.44 113 LYS A CA 1
ATOM 925 C C . LYS A 1 113 ? -4.150 11.190 19.907 1.00 65.44 113 LYS A C 1
ATOM 927 O O . LYS A 1 113 ? -4.941 10.290 19.624 1.00 65.44 113 LYS A O 1
ATOM 932 N N . LYS A 1 114 ? -3.288 11.083 20.920 1.00 74.12 114 LYS A N 1
ATOM 933 C CA . LYS A 1 114 ? -3.385 10.037 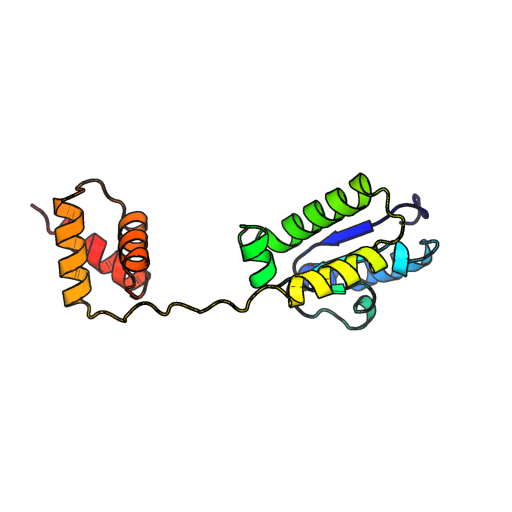21.938 1.00 74.12 114 LYS A CA 1
ATOM 934 C C . LYS A 1 114 ? -4.645 10.324 22.740 1.00 74.12 114 LYS A C 1
ATOM 936 O O . LYS A 1 114 ? -4.732 11.361 23.389 1.00 74.12 114 LYS A O 1
ATOM 941 N N . GLY A 1 115 ? -5.618 9.420 22.669 1.00 81.38 115 GLY A N 1
ATOM 942 C CA . GLY A 1 115 ? -6.799 9.528 23.512 1.00 81.38 115 GLY A CA 1
ATOM 943 C C . GLY A 1 115 ? -6.404 9.498 24.990 1.00 81.38 115 GLY A C 1
ATOM 944 O O . GLY A 1 115 ? -5.453 8.806 25.371 1.00 81.38 115 GLY A O 1
ATOM 945 N N . ILE A 1 116 ? -7.134 10.236 25.818 1.00 89.19 116 ILE A N 1
ATOM 946 C CA . ILE A 1 116 ? -6.939 10.267 27.267 1.00 89.19 116 ILE A CA 1
ATOM 947 C C . ILE A 1 116 ? -7.225 8.868 27.807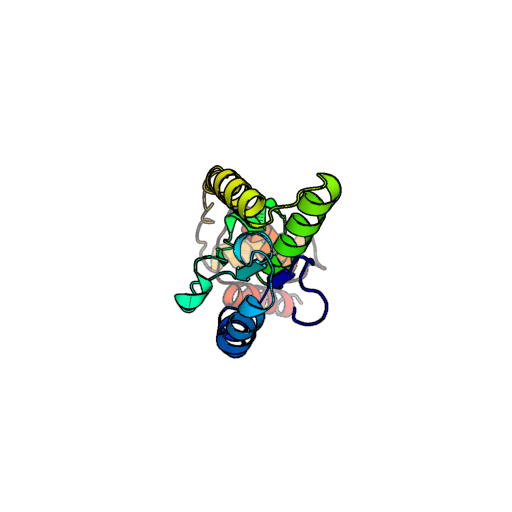 1.00 89.19 116 ILE A C 1
ATOM 949 O O . ILE A 1 116 ? -8.297 8.309 27.568 1.00 89.19 116 ILE A O 1
ATOM 953 N N . ARG A 1 117 ? -6.254 8.274 28.505 1.00 89.81 117 ARG A N 1
ATOM 954 C CA . ARG A 1 117 ? -6.434 6.957 29.120 1.00 89.81 117 ARG A CA 1
ATOM 955 C C . ARG A 1 117 ? -7.463 7.076 30.240 1.00 89.81 117 ARG A C 1
ATOM 957 O O . ARG A 1 117 ? -7.275 7.883 31.142 1.00 89.81 117 ARG A O 1
ATOM 964 N N . ARG A 1 118 ? -8.516 6.264 30.176 1.00 91.19 118 ARG A N 1
ATOM 965 C CA . ARG A 1 118 ? -9.588 6.237 31.180 1.00 91.19 118 ARG A CA 1
ATOM 966 C C . ARG A 1 118 ? -9.487 5.029 32.099 1.00 91.19 118 ARG A C 1
ATOM 968 O O . ARG A 1 118 ? -8.938 3.991 31.709 1.00 91.19 118 ARG A O 1
ATOM 975 N N . SER A 1 119 ? -10.011 5.174 33.310 1.00 92.25 119 SER A N 1
ATOM 976 C CA . SER A 1 119 ? -10.184 4.074 34.251 1.00 92.25 119 SER A CA 1
ATOM 977 C C . SER A 1 119 ? -11.339 3.155 33.813 1.00 92.25 119 SER A C 1
ATOM 979 O O . SER A 1 119 ? -12.201 3.564 33.027 1.00 92.25 119 SER A O 1
ATOM 981 N N . PRO A 1 120 ? -11.386 1.900 34.292 1.00 90.81 120 PRO A N 1
ATOM 982 C CA . PRO A 1 120 ? -12.512 1.003 34.029 1.00 90.81 120 PRO A CA 1
ATOM 983 C C . PRO A 1 120 ? -13.869 1.581 34.459 1.00 90.81 120 PRO A C 1
ATOM 985 O O . PRO A 1 120 ? -14.868 1.379 33.776 1.00 90.81 120 PRO A O 1
ATOM 988 N N . GLU A 1 121 ? -13.914 2.329 35.560 1.00 92.62 121 GLU A N 1
ATOM 989 C CA . GLU A 1 121 ? -15.129 2.941 36.110 1.00 92.62 121 GLU A CA 1
ATOM 990 C C . GLU A 1 121 ? -15.652 4.066 35.206 1.00 92.62 121 GLU A C 1
ATOM 992 O O . GLU A 1 121 ? -16.851 4.141 34.926 1.00 92.62 121 GLU A O 1
ATOM 997 N N . GLU A 1 122 ? -14.751 4.904 34.685 1.00 92.25 122 GLU A N 1
ATOM 998 C CA . GLU A 1 122 ? -15.090 5.932 33.696 1.00 92.25 122 GLU A CA 1
ATOM 999 C C . GLU A 1 122 ? -15.624 5.306 32.398 1.00 92.25 122 GLU A C 1
ATOM 1001 O O . GLU A 1 122 ? -16.598 5.792 31.821 1.00 92.25 122 GLU A O 1
ATOM 1006 N N . VAL A 1 123 ? -15.026 4.193 31.956 1.00 93.50 123 VAL A N 1
ATOM 1007 C CA . VAL A 1 123 ? -15.477 3.446 30.770 1.00 93.50 123 VAL A CA 1
ATOM 1008 C C . VAL A 1 123 ? -16.865 2.850 30.986 1.00 93.50 123 VAL A C 1
ATOM 1010 O O . VAL A 1 123 ? -17.723 2.995 30.118 1.00 93.50 123 VAL A O 1
ATOM 1013 N N . LYS A 1 124 ? -17.121 2.224 32.141 1.00 93.69 124 LYS A N 1
ATOM 1014 C CA . LYS A 1 124 ? -18.447 1.685 32.486 1.00 93.69 124 LYS A CA 1
ATOM 1015 C C . LYS A 1 124 ? -19.512 2.776 32.478 1.00 93.69 124 LYS A C 1
ATOM 1017 O O . LYS A 1 124 ? -20.563 2.598 31.869 1.00 93.69 124 LYS A O 1
ATOM 1022 N N . SER A 1 125 ? -19.205 3.916 33.097 1.00 93.38 125 SER A N 1
ATOM 1023 C CA . SER A 1 125 ? -20.103 5.074 33.159 1.00 93.38 125 SER A CA 1
ATOM 1024 C C . SER A 1 125 ? -20.433 5.605 31.761 1.00 93.38 125 SER A C 1
ATOM 1026 O O . SER A 1 125 ? -21.589 5.899 31.459 1.00 93.38 125 SER A O 1
ATOM 1028 N N . PHE A 1 126 ? -19.432 5.670 30.876 1.00 94.00 126 PHE A N 1
ATOM 1029 C CA . PHE A 1 126 ? -19.633 6.040 29.477 1.00 94.00 126 PHE A CA 1
ATOM 1030 C C . PHE A 1 126 ? -20.525 5.036 28.737 1.00 94.00 126 PHE A C 1
ATOM 1032 O O . PHE A 1 126 ? -21.477 5.440 28.074 1.00 94.00 126 PHE A O 1
ATOM 1039 N N . ILE A 1 127 ? -20.238 3.734 28.857 1.00 93.25 127 ILE A N 1
ATOM 1040 C CA . ILE A 1 127 ? -20.999 2.673 28.181 1.00 93.25 127 ILE A CA 1
ATOM 1041 C C . ILE A 1 127 ? -22.465 2.688 28.624 1.00 93.25 127 ILE A C 1
ATOM 1043 O O . ILE A 1 127 ? -23.344 2.625 27.769 1.00 93.25 127 ILE A O 1
ATOM 1047 N N . LEU A 1 128 ? -22.736 2.808 29.928 1.00 93.12 128 LEU A N 1
ATOM 1048 C CA . LEU A 1 128 ? -24.100 2.868 30.462 1.00 93.12 128 LEU A CA 1
ATOM 1049 C C . LEU A 1 128 ? -24.889 4.033 29.862 1.00 93.12 128 LEU A C 1
ATOM 1051 O O . LEU A 1 128 ? -25.948 3.813 29.276 1.00 93.12 128 LEU A O 1
ATOM 1055 N N . LYS A 1 129 ? -24.322 5.245 29.911 1.00 93.25 129 LYS A N 1
ATOM 1056 C CA . LYS A 1 129 ? -24.940 6.444 29.329 1.00 93.25 129 LYS A CA 1
ATOM 1057 C C . LYS A 1 129 ? -25.204 6.280 27.830 1.00 93.25 129 LYS A C 1
ATOM 1059 O O . LYS A 1 129 ? -26.252 6.678 27.329 1.00 93.25 129 LYS A O 1
ATOM 1064 N N . LEU A 1 130 ? -24.271 5.658 27.112 1.00 92.31 130 LEU A N 1
ATOM 1065 C CA . LEU A 1 130 ? -24.409 5.409 25.681 1.00 92.31 130 LEU A CA 1
ATOM 1066 C C . LEU A 1 130 ? -25.518 4.393 25.371 1.00 92.31 130 LEU A C 1
ATOM 1068 O O . LEU A 1 130 ? -26.276 4.565 24.421 1.00 92.31 130 LEU A O 1
ATOM 1072 N N . MET A 1 131 ? -25.643 3.348 26.188 1.00 90.94 131 MET A N 1
ATOM 1073 C CA . MET A 1 131 ? -26.684 2.326 26.055 1.00 90.94 131 MET A CA 1
ATOM 1074 C C . MET A 1 131 ? -28.073 2.810 26.486 1.00 90.94 131 MET A C 1
ATOM 1076 O O . MET A 1 131 ? -29.066 2.214 26.077 1.00 90.94 131 MET A O 1
ATOM 1080 N N . GLU A 1 132 ? -28.167 3.830 27.339 1.00 90.25 132 GLU A N 1
ATOM 1081 C CA . GLU A 1 132 ? -29.428 4.519 27.646 1.00 90.25 132 GLU A CA 1
ATOM 1082 C C . GLU A 1 132 ? -29.904 5.349 26.454 1.00 90.25 132 GLU A C 1
ATOM 1084 O O . GLU A 1 132 ? -31.071 5.282 26.080 1.00 90.25 132 GLU A O 1
ATOM 1089 N N . GLN A 1 133 ? -28.987 6.084 25.822 1.00 90.12 133 GLN A N 1
ATOM 1090 C CA . GLN A 1 133 ? -29.294 6.911 24.655 1.00 90.12 133 GLN A CA 1
ATOM 1091 C C . GLN A 1 133 ? -29.545 6.077 23.395 1.00 90.12 133 GLN A C 1
ATOM 1093 O O . GLN A 1 133 ? -30.333 6.475 22.540 1.00 90.12 133 GLN A O 1
ATOM 1098 N N . ASN A 1 134 ? -28.869 4.932 23.264 1.00 90.25 134 ASN A N 1
ATOM 1099 C CA . ASN A 1 134 ? -28.913 4.115 22.059 1.00 90.25 134 ASN A CA 1
ATOM 1100 C C . ASN A 1 134 ? -28.891 2.605 22.398 1.00 90.25 134 ASN A C 1
ATOM 1102 O O . ASN A 1 134 ? -27.845 1.952 22.315 1.00 90.25 134 ASN A O 1
ATOM 1106 N N . PRO A 1 135 ? -30.040 2.009 22.776 1.00 85.00 135 PRO A N 1
ATOM 1107 C CA . PRO A 1 135 ? -30.108 0.639 23.305 1.00 85.00 135 PRO A CA 1
ATOM 1108 C C . PRO A 1 135 ? -29.617 -0.456 22.346 1.00 85.00 135 PRO A C 1
ATOM 1110 O O . PRO A 1 135 ? -29.171 -1.512 22.788 1.00 85.00 135 PRO A O 1
ATOM 1113 N N . GLY A 1 136 ? -29.680 -0.209 21.033 1.00 87.19 136 GLY A N 1
ATOM 1114 C CA . GLY A 1 136 ? -29.261 -1.148 19.987 1.00 87.19 136 GLY A CA 1
ATOM 1115 C C . GLY A 1 136 ? -27.791 -1.041 19.570 1.00 87.19 136 GLY A C 1
ATOM 1116 O O . GLY A 1 136 ? -27.383 -1.701 18.612 1.00 87.19 136 GLY A O 1
ATOM 1117 N N . ILE A 1 137 ? -26.987 -0.200 20.230 1.00 92.00 137 ILE A N 1
ATOM 1118 C CA . ILE A 1 137 ? -25.605 0.044 19.811 1.00 92.00 137 ILE A CA 1
ATOM 1119 C C . ILE A 1 137 ? -24.741 -1.223 19.923 1.00 92.00 137 ILE A C 1
ATOM 1121 O O . ILE A 1 137 ? -24.815 -1.991 20.883 1.00 92.00 137 ILE A O 1
ATOM 1125 N N . SER A 1 138 ? -23.889 -1.457 18.924 1.00 93.25 138 SER A N 1
ATOM 1126 C CA . SER A 1 138 ? -22.916 -2.552 18.969 1.00 93.25 138 SER A CA 1
ATOM 1127 C C . SER A 1 138 ? -21.670 -2.153 19.762 1.00 93.25 138 SER A C 1
ATOM 1129 O O . SER A 1 138 ? -21.277 -0.987 19.765 1.00 93.25 138 SER A O 1
ATOM 1131 N N . ALA A 1 139 ? -20.974 -3.131 20.351 1.00 91.94 139 ALA A N 1
ATOM 1132 C CA . ALA A 1 139 ? -19.715 -2.894 21.067 1.00 91.94 139 ALA A CA 1
ATOM 1133 C C . ALA A 1 139 ? -18.667 -2.164 20.202 1.00 91.94 139 ALA A C 1
ATOM 1135 O O . ALA A 1 139 ? -17.907 -1.335 20.697 1.00 91.94 139 ALA A O 1
ATOM 1136 N N . THR A 1 140 ? -18.644 -2.449 18.896 1.00 91.94 140 THR A N 1
ATOM 1137 C CA . THR A 1 140 ? -17.736 -1.811 17.935 1.00 91.94 140 THR A CA 1
ATOM 1138 C C . THR A 1 140 ? -18.077 -0.338 17.726 1.00 91.94 140 THR A C 1
ATOM 1140 O O . THR A 1 140 ? -17.175 0.498 17.700 1.00 91.94 140 THR A O 1
ATOM 1143 N N . HIS A 1 141 ? -19.365 -0.011 17.593 1.00 91.69 141 HIS A N 1
ATOM 1144 C CA . HIS A 1 141 ? -19.807 1.373 17.434 1.00 91.69 141 HIS A CA 1
ATOM 1145 C C . HIS A 1 141 ? -19.601 2.168 18.728 1.00 91.69 141 HIS A C 1
ATOM 1147 O O . HIS A 1 141 ? -19.057 3.266 18.686 1.00 91.69 141 HIS A O 1
ATOM 1153 N N . ALA A 1 142 ? -19.910 1.567 19.881 1.00 93.31 142 ALA A N 1
ATOM 1154 C CA . ALA A 1 142 ? -19.673 2.169 21.189 1.00 93.31 142 ALA A CA 1
ATOM 1155 C C . ALA A 1 142 ? -18.186 2.477 21.435 1.00 93.31 142 ALA A C 1
ATOM 1157 O O . ALA A 1 142 ? -17.838 3.563 21.893 1.00 93.31 142 ALA A O 1
ATOM 1158 N N . LEU A 1 143 ? -17.289 1.550 21.076 1.00 93.81 143 LEU A N 1
ATOM 1159 C CA . LEU A 1 143 ? -15.843 1.770 21.173 1.00 93.81 143 LEU A CA 1
ATOM 1160 C C . LEU A 1 143 ? -15.366 2.887 20.240 1.00 93.81 143 LEU A C 1
ATOM 1162 O O . LEU A 1 143 ? -14.447 3.631 20.585 1.00 93.81 143 LEU A O 1
ATOM 1166 N N . ARG A 1 144 ? -15.956 2.987 19.046 1.00 90.56 144 ARG A N 1
ATOM 1167 C CA . ARG A 1 144 ? -15.621 4.041 18.090 1.00 90.56 144 ARG A CA 1
ATOM 1168 C C . ARG A 1 144 ? -16.014 5.407 18.635 1.00 90.56 144 ARG A C 1
ATOM 1170 O O . ARG A 1 144 ? -15.161 6.278 18.699 1.00 90.56 144 ARG A O 1
ATOM 1177 N N . GLU A 1 145 ? -17.238 5.550 19.121 1.00 92.31 145 GLU A N 1
ATOM 1178 C CA . GLU A 1 145 ? -17.731 6.793 19.716 1.00 92.31 145 GLU A CA 1
ATOM 1179 C C . GLU A 1 145 ? -16.925 7.200 20.960 1.00 92.31 145 GLU A C 1
ATOM 1181 O O . GLU A 1 145 ? -16.518 8.353 21.109 1.00 92.31 145 GLU A O 1
ATOM 1186 N N . PHE A 1 146 ? -16.560 6.225 21.798 1.00 92.62 146 PHE A N 1
ATOM 1187 C CA . PHE A 1 146 ? -15.649 6.441 22.920 1.00 92.62 146 PHE A CA 1
ATOM 1188 C C . PHE A 1 146 ? -14.287 6.995 22.471 1.00 92.62 146 PHE A C 1
ATOM 1190 O O . PHE A 1 146 ? -13.773 7.939 23.071 1.00 92.62 146 PHE A O 1
ATOM 1197 N N . ARG A 1 147 ? -13.701 6.463 21.394 1.00 90.25 147 ARG A N 1
ATOM 1198 C CA . ARG A 1 147 ? -12.420 6.951 20.855 1.00 90.25 147 ARG A CA 1
ATOM 1199 C C . ARG A 1 147 ? -12.548 8.306 20.162 1.00 90.25 147 ARG A C 1
ATOM 1201 O O . ARG A 1 147 ? -11.679 9.156 20.342 1.00 90.25 147 ARG A O 1
ATOM 1208 N N . ASP A 1 148 ? -13.632 8.515 19.424 1.00 87.25 148 ASP A N 1
ATOM 1209 C CA . ASP A 1 148 ? -13.913 9.759 18.704 1.00 87.25 148 ASP A CA 1
ATOM 1210 C C . ASP A 1 148 ? -14.158 10.923 19.684 1.00 87.25 148 ASP A C 1
ATOM 1212 O O . ASP A 1 148 ? -13.779 12.057 19.399 1.00 87.25 148 ASP A O 1
ATOM 1216 N N . SER A 1 149 ? -14.648 10.632 20.898 1.00 88.25 149 SER A N 1
ATOM 1217 C CA . SER A 1 149 ? -14.719 11.588 22.019 1.00 88.25 149 SER A CA 1
ATOM 1218 C C . SER A 1 149 ? -13.368 11.898 22.696 1.00 88.25 149 SER A C 1
ATOM 1220 O O . SER A 1 149 ? -13.319 12.594 23.709 1.00 88.25 149 SER A O 1
ATOM 1222 N N . GLY A 1 150 ? -12.254 11.401 22.147 1.00 88.75 150 GLY A N 1
ATOM 1223 C CA . GLY A 1 150 ? -10.901 11.700 22.618 1.00 88.75 150 GLY A CA 1
ATOM 1224 C C . GLY A 1 150 ? -10.391 10.784 23.730 1.00 88.75 150 GLY A C 1
ATOM 1225 O O . GLY A 1 150 ? -9.376 11.101 24.350 1.00 88.75 150 GLY A O 1
ATOM 1226 N N . ASN A 1 151 ? -11.045 9.649 23.988 1.00 92.19 151 ASN A N 1
ATOM 1227 C CA . ASN A 1 151 ? -10.636 8.707 25.030 1.00 92.19 151 ASN A CA 1
ATOM 1228 C C . ASN A 1 151 ? -9.860 7.504 24.467 1.00 92.19 151 ASN A C 1
ATOM 1230 O O . ASN A 1 151 ? -9.959 7.144 23.295 1.00 92.19 151 ASN A O 1
ATOM 1234 N N . SER A 1 152 ? -9.067 6.856 25.318 1.00 90.44 152 SER A N 1
ATOM 1235 C CA . SER A 1 152 ? -8.303 5.651 24.994 1.00 90.44 152 SER A CA 1
ATOM 1236 C C . SER A 1 152 ? -8.550 4.561 26.029 1.00 90.44 152 SER A C 1
ATOM 1238 O O . SER A 1 152 ? -8.447 4.785 27.237 1.00 90.44 152 SER A O 1
ATOM 1240 N N . PHE A 1 153 ? -8.857 3.362 25.539 1.00 92.31 153 PHE A N 1
ATOM 1241 C CA . PHE A 1 153 ? -8.987 2.151 26.336 1.00 92.31 153 PHE A CA 1
ATOM 1242 C C . PHE A 1 153 ? -8.700 0.921 25.469 1.00 92.31 153 PHE A C 1
ATOM 1244 O O . PHE A 1 153 ? -8.860 0.947 24.241 1.00 92.31 153 PHE A O 1
ATOM 1251 N N . GLU A 1 154 ? -8.242 -0.154 26.106 1.00 91.19 154 GLU A N 1
ATOM 1252 C CA . GLU A 1 154 ? -7.920 -1.398 25.412 1.00 91.19 154 GLU A CA 1
ATOM 1253 C C . GLU A 1 154 ? -9.190 -2.032 24.838 1.00 91.19 154 GLU A C 1
ATOM 1255 O O . GLU A 1 154 ? -10.183 -2.206 25.540 1.00 91.19 154 GLU A O 1
ATOM 1260 N N . GLU A 1 155 ? -9.153 -2.416 23.563 1.00 92.25 155 GLU A N 1
ATOM 1261 C CA . GLU A 1 155 ? -10.323 -2.941 22.857 1.00 92.25 155 GLU A CA 1
ATOM 1262 C C . GLU A 1 155 ? -10.896 -4.212 23.490 1.00 92.25 155 GLU A C 1
ATOM 1264 O O . GLU A 1 155 ? -12.110 -4.314 23.658 1.00 92.25 155 GLU A O 1
ATOM 1269 N N . LYS A 1 156 ? -10.040 -5.169 23.874 1.00 93.50 156 LYS A N 1
ATOM 1270 C CA . LYS A 1 156 ? -10.491 -6.418 24.507 1.00 93.50 156 LYS A CA 1
ATOM 1271 C C . LYS A 1 156 ? -11.207 -6.139 25.826 1.00 93.50 156 LYS A C 1
ATOM 1273 O O . LYS A 1 156 ? -12.292 -6.669 26.051 1.00 93.50 156 LYS A O 1
ATOM 1278 N N . ARG A 1 157 ? -10.632 -5.265 26.656 1.00 92.81 157 ARG A N 1
ATOM 1279 C CA . ARG A 1 157 ? -11.227 -4.856 27.934 1.00 92.81 157 ARG A CA 1
ATOM 1280 C C . ARG A 1 157 ? -12.521 -4.080 27.729 1.00 92.81 157 ARG A C 1
ATOM 1282 O O . ARG A 1 157 ? -13.504 -4.393 28.382 1.00 92.81 157 ARG A O 1
ATOM 1289 N N . PHE A 1 158 ? -12.558 -3.142 26.782 1.00 95.25 158 PHE A N 1
ATOM 1290 C CA . PHE A 1 158 ? -13.778 -2.400 26.457 1.00 95.25 158 PHE A CA 1
ATOM 1291 C C . PHE A 1 158 ? -14.920 -3.344 26.068 1.00 95.25 158 PHE A C 1
ATOM 1293 O O . PHE A 1 158 ? -16.032 -3.220 26.569 1.00 95.25 158 PHE A O 1
ATOM 1300 N N . ARG A 1 159 ? -14.642 -4.317 25.190 1.00 94.25 159 ARG A N 1
ATOM 1301 C CA . ARG A 1 159 ? -15.641 -5.302 24.755 1.00 94.25 159 ARG A CA 1
ATOM 1302 C C . ARG A 1 159 ? -16.111 -6.196 25.903 1.00 94.25 159 ARG A C 1
ATOM 1304 O O . ARG A 1 159 ? -17.291 -6.532 25.935 1.00 94.25 159 ARG A O 1
ATOM 1311 N N . ALA A 1 160 ? -15.219 -6.568 26.822 1.00 93.56 160 ALA A N 1
ATOM 1312 C CA . ALA A 1 160 ? -15.582 -7.334 28.012 1.00 93.56 160 ALA A CA 1
ATOM 1313 C C . ALA A 1 160 ? -16.533 -6.541 28.924 1.00 93.56 160 ALA A C 1
ATOM 1315 O O . ALA A 1 160 ? -17.587 -7.057 29.286 1.00 93.56 160 ALA A O 1
ATOM 1316 N N . GLU A 1 161 ? -16.216 -5.273 29.205 1.00 93.31 161 GLU A N 1
ATOM 1317 C CA . GLU A 1 161 ? -17.071 -4.387 30.010 1.00 93.31 161 GLU A CA 1
ATOM 1318 C C . GLU A 1 161 ? -18.426 -4.134 29.339 1.00 93.31 161 GLU A C 1
ATOM 1320 O O . GLU A 1 161 ? -19.472 -4.235 29.975 1.00 93.31 161 GLU A O 1
ATOM 1325 N N . PHE A 1 162 ? -18.428 -3.885 28.026 1.00 94.00 162 PHE A N 1
ATOM 1326 C CA . PHE A 1 162 ? -19.656 -3.697 27.257 1.00 94.00 162 PHE A CA 1
ATOM 1327 C C . PHE A 1 162 ? -20.568 -4.926 27.325 1.00 94.00 162 PHE A C 1
ATOM 1329 O O . PHE A 1 162 ? -21.778 -4.801 27.507 1.00 94.00 162 PHE A O 1
ATOM 1336 N N . LYS A 1 163 ? -19.990 -6.125 27.185 1.00 92.81 163 LYS A N 1
ATOM 1337 C CA . LYS A 1 163 ? -20.738 -7.381 27.268 1.00 92.81 163 LYS A CA 1
ATOM 1338 C C . LYS A 1 163 ? -21.325 -7.582 28.668 1.00 92.81 163 LYS A C 1
ATOM 1340 O O . LYS A 1 163 ? -22.518 -7.844 28.769 1.00 92.81 163 LYS A O 1
ATOM 1345 N N . ALA A 1 164 ? -20.519 -7.387 29.713 1.00 91.88 164 ALA A N 1
ATOM 1346 C CA . ALA A 1 164 ? -20.958 -7.530 31.100 1.00 91.88 164 ALA A CA 1
ATOM 1347 C C . ALA A 1 164 ? -22.125 -6.587 31.436 1.00 91.88 164 ALA A C 1
ATOM 1349 O O . ALA A 1 164 ? -23.116 -7.017 32.014 1.00 91.88 164 ALA A O 1
ATOM 1350 N N . LEU A 1 165 ? -22.055 -5.320 31.012 1.00 90.62 165 LEU A N 1
ATOM 1351 C CA . LEU A 1 165 ? -23.125 -4.343 31.245 1.00 90.62 165 LEU A CA 1
ATOM 1352 C C . LEU A 1 165 ? -24.401 -4.646 30.452 1.00 90.62 165 LEU A C 1
ATOM 1354 O O . LEU A 1 165 ? -25.499 -4.355 30.920 1.00 90.62 165 LEU A O 1
ATOM 1358 N N . ARG A 1 166 ? -24.276 -5.239 29.260 1.00 87.88 166 ARG A N 1
ATOM 1359 C CA . ARG A 1 166 ? -25.434 -5.636 28.452 1.00 87.88 166 ARG A CA 1
ATOM 1360 C C . ARG A 1 166 ? -26.150 -6.859 29.005 1.00 87.88 166 ARG A C 1
ATOM 1362 O O . ARG A 1 166 ? -27.366 -6.921 28.904 1.00 87.88 166 ARG A O 1
ATOM 1369 N N . GLU A 1 167 ? -25.408 -7.803 29.571 1.00 86.44 167 GLU A N 1
ATOM 1370 C CA . GLU A 1 167 ? -25.961 -8.998 30.220 1.00 86.44 167 GLU A CA 1
ATOM 1371 C C . GLU A 1 167 ? -26.512 -8.698 31.624 1.00 86.44 167 GLU A C 1
ATOM 1373 O O . GLU A 1 167 ? -27.389 -9.411 32.094 1.00 86.44 167 GLU A O 1
ATOM 1378 N N . ALA A 1 168 ? -26.036 -7.631 32.276 1.00 77.81 168 ALA A N 1
ATOM 1379 C CA . ALA A 1 168 ? -26.508 -7.187 33.588 1.00 77.81 168 ALA A CA 1
ATOM 1380 C C . ALA A 1 168 ? -27.763 -6.290 33.550 1.00 77.81 168 ALA A C 1
ATOM 1382 O O . ALA A 1 168 ? -28.281 -5.948 34.614 1.00 77.81 168 ALA A O 1
ATOM 1383 N N . LYS A 1 169 ? -28.250 -5.881 32.367 1.00 60.22 169 LYS A N 1
ATOM 1384 C CA . LYS A 1 169 ? -29.559 -5.218 32.245 1.00 60.22 169 LYS A CA 1
ATOM 1385 C C . LYS A 1 169 ? -30.666 -6.278 32.423 1.00 60.22 169 LYS A C 1
ATOM 1387 O O . LYS A 1 169 ? -30.661 -7.226 31.639 1.00 60.22 169 LYS A O 1
ATOM 1392 N N . PRO A 1 170 ? -31.563 -6.149 33.422 1.00 49.53 170 PRO A N 1
ATOM 1393 C CA . PRO A 1 170 ? -32.759 -6.986 33.526 1.00 49.53 170 PRO A CA 1
ATOM 1394 C C . PRO A 1 170 ? -33.735 -6.745 32.368 1.00 49.53 170 PRO A C 1
ATOM 1396 O O . PRO A 1 170 ? -33.701 -5.638 31.776 1.00 49.53 170 PRO A O 1
#

Sequence (170 aa):
MKKRKKDYYIICGSPDYINAIELDIINGLEYLVDAKKQLIVITSKKINSRLNAYLFKTNQNIAQWLRCNMLMLNISVAKYIVKEFTSKQLNDLNELSQKLIEEFKALPEREVKKGIRRSPEEVKSFILKLMEQNPGISATHALREFRDSGNSFEEKRFRAEFKALREAKP

Foldseek 3Di:
DQVCQQAADEAEDELVVCQVCVVVVVVVQVSHPHSQQRAAYEYQDDHDPVCVSRYQHDDPLQCVVLVHDPVCRRVSVVVVLVCVCVVVVHRGSNVVSVVVVVVSVPRDDDDPLQAAEDDPVVLLVQLVVVCVVPVPDDLVRSVVVCVVVRHDDDSVSSNVSNVVVNVPDD

Secondary structure (DSSP, 8-state):
-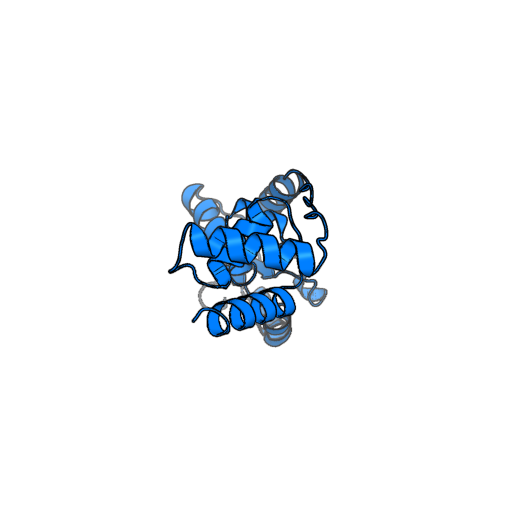TT-TTS-EEEE--HHHHHHTHHHHHHHHTTSSSHHHHEEEEESS---GGGGGGEEE--HHHHHHTT--TTTHHHHHHHHHHHHHHHTT-S-HHHHHHHHHHHHHTSPPP----PEE--HHHHHHHHHHHHHH-TT--HHHHHHHHHHTTEE--HHHHHHHHHHHHHS--